Protein AF-A0A960FHJ0-F1 (afdb_monomer)

Nearest PDB structures (foldseek):
  5fmn-assembly1_B  TM=8.496E-01  e=2.106E-04  Synechocystis sp. PCC 6803
  4adz-assembly1_A-2  TM=8.641E-01  e=7.522E-04  Streptomyces lividans
  7mq3-assembly1_A  TM=7.152E-01  e=3.346E-04  Streptococcus pneumoniae D39
  7mq1-assembly1_B  TM=7.698E-01  e=4.735E-04  Streptococcus pneumoniae D39
  5lcy-assembly1_C  TM=7.475E-01  e=8.064E-03  Salmonella enterica subsp. enterica serovar Typhimurium

Foldseek 3Di:
DDDDDDDDPPPPPPPPPPDPQQPPVNLVVLVVVLVVLVVVLVVCVVVVHDPVVSVVSVVVSLVSVLVSLVSVLVNVQVCQQPDPPPGDDPVNVVVSVVSNVVSD

Radius of gyration: 21.25 Å; Cα contacts (8 Å, |Δi|>4): 42; chains: 1; bounding box: 36×57×60 Å

Sequence (104 aa):
MIESATGHPATDLTGTDHPGPATTADLVRRLRRVEGQVRGVQHMLETERDCRDVLTQLSAARKALDQVGFLLVADRLTECATSSDGGLDDERLAELRQMFLRLT

pLDDT: mean 76.59, std 21.68, range [30.66, 98.56]

Structure (mmCIF, N/CA/C/O backbone):
data_AF-A0A960FHJ0-F1
#
_entry.id   AF-A0A960FHJ0-F1
#
loop_
_atom_site.group_PDB
_atom_site.id
_atom_site.type_symbol
_atom_site.label_atom_id
_atom_site.label_alt_id
_atom_site.label_comp_id
_atom_site.label_asym_id
_atom_site.label_entity_id
_atom_site.label_seq_id
_atom_site.pdbx_PDB_ins_code
_atom_site.Cartn_x
_atom_site.Cartn_y
_atom_site.Cartn_z
_atom_site.occupancy
_atom_site.B_iso_or_equiv
_atom_site.auth_seq_id
_atom_site.auth_comp_id
_atom_site.auth_asym_id
_atom_site.auth_atom_id
_atom_site.pdbx_PDB_model_num
ATOM 1 N N . MET A 1 1 ? -8.416 -48.295 -40.004 1.00 41.91 1 MET A N 1
ATOM 2 C CA . MET A 1 1 ? -7.637 -47.990 -38.788 1.00 41.91 1 MET A CA 1
ATOM 3 C C . MET A 1 1 ? -7.905 -46.544 -38.446 1.00 41.91 1 MET A C 1
ATOM 5 O O . MET A 1 1 ? -7.805 -45.702 -39.325 1.00 41.91 1 MET A O 1
ATOM 9 N N . ILE A 1 2 ? -8.404 -46.322 -37.238 1.00 37.97 2 ILE A N 1
ATOM 10 C CA . ILE A 1 2 ? -8.943 -45.062 -36.733 1.00 37.97 2 ILE A CA 1
ATOM 11 C C . ILE A 1 2 ? -7.836 -44.486 -35.848 1.00 37.97 2 ILE A C 1
ATOM 13 O O . ILE A 1 2 ? -7.543 -45.087 -34.819 1.00 37.97 2 ILE A O 1
ATOM 17 N N . GLU A 1 3 ? -7.193 -43.390 -36.246 1.00 37.03 3 GLU A N 1
ATOM 18 C CA . GLU A 1 3 ? -6.316 -42.632 -35.345 1.00 37.03 3 GLU A CA 1
ATOM 19 C C . GLU A 1 3 ? -7.093 -41.434 -34.804 1.00 37.03 3 GLU A C 1
ATOM 21 O O . GLU A 1 3 ? -7.287 -40.415 -35.464 1.00 37.03 3 GLU A O 1
ATOM 26 N N . SER A 1 4 ? -7.593 -41.616 -33.584 1.00 41.31 4 SER A N 1
ATOM 27 C CA . SER A 1 4 ? -8.091 -40.553 -32.725 1.00 41.31 4 SER A CA 1
ATOM 28 C C . SER A 1 4 ? -6.910 -39.712 -32.246 1.00 41.31 4 SER A C 1
ATOM 30 O O . SER A 1 4 ? -6.153 -40.148 -31.382 1.00 41.31 4 SER A O 1
ATOM 32 N N . ALA A 1 5 ? -6.776 -38.494 -32.764 1.00 44.97 5 ALA A N 1
ATOM 33 C CA . ALA A 1 5 ? -5.944 -37.461 -32.162 1.00 44.97 5 ALA A CA 1
ATOM 34 C C . ALA A 1 5 ? -6.862 -36.386 -31.570 1.00 44.97 5 ALA A C 1
ATOM 36 O O . ALA A 1 5 ? -7.419 -35.543 -32.270 1.00 44.97 5 ALA A O 1
ATOM 37 N N . THR A 1 6 ? -7.055 -36.470 -30.257 1.00 43.00 6 THR A N 1
ATOM 38 C CA . THR A 1 6 ? -7.737 -35.476 -29.431 1.00 43.00 6 THR A CA 1
ATOM 39 C C . THR A 1 6 ? -6.997 -34.142 -29.531 1.00 43.00 6 THR A C 1
ATOM 41 O O . THR A 1 6 ? -5.926 -33.976 -28.947 1.00 43.00 6 THR A O 1
ATOM 44 N N . GLY A 1 7 ? -7.564 -33.187 -30.269 1.00 37.22 7 GLY A N 1
ATOM 45 C CA . GLY A 1 7 ? -7.107 -31.802 -30.266 1.00 37.22 7 GLY A CA 1
ATOM 46 C C . GLY A 1 7 ? -7.336 -31.183 -28.890 1.00 37.22 7 GLY A C 1
ATOM 47 O O . GLY A 1 7 ? -8.476 -30.975 -28.482 1.00 37.22 7 GLY A O 1
ATOM 48 N N . HIS A 1 8 ? -6.254 -30.905 -28.166 1.00 39.47 8 HIS A N 1
ATOM 49 C CA . HIS A 1 8 ? -6.301 -29.982 -27.038 1.00 39.47 8 HIS A CA 1
ATOM 50 C C . HIS A 1 8 ? -6.467 -28.560 -27.589 1.00 39.47 8 HIS A C 1
ATOM 52 O O . HIS A 1 8 ? -5.720 -28.188 -28.498 1.00 39.47 8 HIS A O 1
ATOM 58 N N . PRO A 1 9 ? -7.402 -27.747 -27.069 1.00 36.06 9 PRO A N 1
ATOM 59 C CA . PRO A 1 9 ? -7.421 -26.334 -27.400 1.00 36.06 9 PRO A CA 1
ATOM 60 C C . PRO A 1 9 ? -6.134 -25.708 -26.858 1.00 36.06 9 PRO A C 1
ATOM 62 O O . PRO A 1 9 ? -5.837 -25.804 -25.667 1.00 36.06 9 PRO A O 1
ATOM 65 N N . ALA A 1 10 ? -5.354 -25.097 -27.747 1.00 40.31 10 ALA A N 1
ATOM 66 C CA . ALA A 1 10 ? -4.275 -24.212 -27.357 1.00 40.31 10 ALA A CA 1
ATOM 67 C C . ALA A 1 10 ? -4.905 -23.052 -26.579 1.00 40.31 10 ALA A C 1
ATOM 69 O O . ALA A 1 10 ? -5.562 -22.191 -27.163 1.00 40.31 10 ALA A O 1
ATOM 70 N N . THR A 1 11 ? -4.771 -23.073 -25.254 1.00 37.50 11 THR A N 1
ATOM 71 C CA . THR A 1 11 ? -5.073 -21.912 -24.426 1.00 37.50 11 THR A CA 1
ATOM 72 C C . THR A 1 11 ? -4.106 -20.820 -24.849 1.00 37.50 11 THR A C 1
ATOM 74 O O . THR A 1 11 ? -2.906 -20.897 -24.590 1.00 37.50 11 THR A O 1
ATOM 77 N N . ASP A 1 12 ? -4.646 -19.847 -25.566 1.00 30.66 12 ASP A N 1
ATOM 78 C CA . ASP A 1 12 ? -4.004 -18.593 -25.901 1.00 30.66 12 ASP A CA 1
ATOM 79 C C . ASP A 1 12 ? -3.507 -17.928 -24.607 1.00 30.66 12 ASP A C 1
ATOM 81 O O . ASP A 1 12 ? -4.289 -17.449 -23.786 1.00 30.66 12 ASP A O 1
ATOM 85 N N . LEU A 1 13 ? -2.192 -17.978 -24.379 1.00 41.41 13 LEU A N 1
ATOM 86 C CA . LEU A 1 13 ? -1.527 -17.321 -23.252 1.00 41.41 13 LEU A CA 1
ATOM 87 C C . LEU A 1 13 ? -1.245 -15.837 -23.537 1.00 41.41 13 LEU A C 1
ATOM 89 O O . LEU A 1 13 ? -0.557 -15.190 -22.748 1.00 41.41 13 LEU A O 1
ATOM 93 N N . THR A 1 14 ? -1.793 -15.254 -24.610 1.00 33.38 14 THR A N 1
ATOM 94 C CA . THR A 1 14 ? -1.688 -13.808 -24.873 1.00 33.38 14 THR A CA 1
ATOM 95 C C . THR A 1 14 ? -2.786 -13.006 -24.168 1.00 33.38 14 THR A C 1
ATOM 97 O O . THR A 1 14 ? -3.427 -12.123 -24.719 1.00 33.38 14 THR A O 1
ATOM 100 N N . GLY A 1 15 ? -2.973 -13.291 -22.881 1.00 34.97 15 GLY A N 1
ATOM 101 C CA . GLY A 1 15 ? -3.755 -12.475 -21.955 1.00 34.97 15 GLY A CA 1
ATOM 102 C C . GLY A 1 15 ? -2.851 -11.801 -20.932 1.00 34.97 15 GLY A C 1
ATOM 103 O O . GLY A 1 15 ? -3.098 -11.909 -19.734 1.00 34.97 15 GLY A O 1
ATOM 104 N N 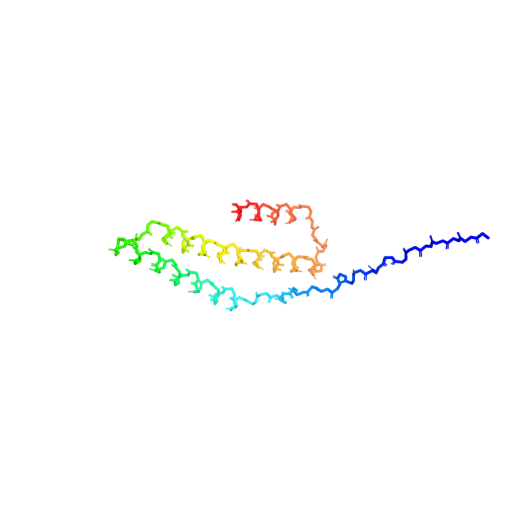. THR A 1 16 ? -1.754 -11.166 -21.354 1.00 37.00 16 THR A N 1
ATOM 105 C CA . THR A 1 16 ? -0.996 -10.314 -20.435 1.00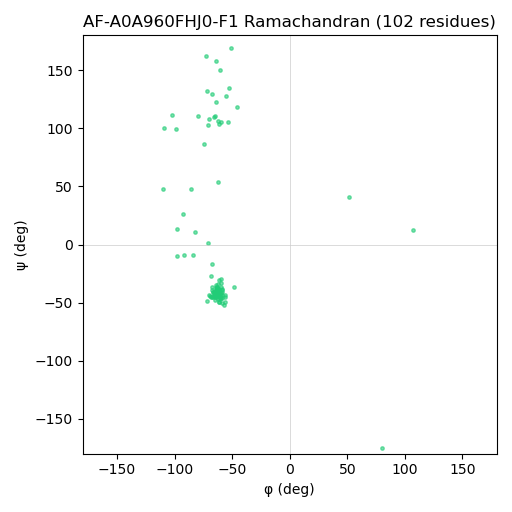 37.00 16 THR A CA 1
ATOM 106 C C . THR A 1 16 ? -1.782 -9.024 -20.219 1.00 37.00 16 THR A C 1
ATOM 108 O O . THR A 1 16 ? -1.517 -8.014 -20.868 1.00 37.00 16 THR A O 1
ATOM 111 N N . ASP A 1 17 ? -2.701 -9.045 -19.250 1.00 35.59 17 ASP A N 1
ATOM 112 C CA . ASP A 1 17 ? -3.098 -7.883 -18.440 1.00 35.59 17 ASP A CA 1
ATOM 113 C C . ASP A 1 17 ? -1.868 -7.383 -17.647 1.00 35.59 17 ASP A C 1
ATOM 115 O O . ASP A 1 17 ? -1.856 -7.309 -16.418 1.00 35.59 17 ASP A O 1
ATOM 119 N N . HIS A 1 18 ? -0.759 -7.114 -18.340 1.00 45.97 18 HIS A N 1
ATOM 120 C CA . HIS A 1 18 ? 0.356 -6.392 -17.762 1.00 45.97 18 HIS A CA 1
ATOM 121 C C . HIS A 1 18 ? -0.036 -4.921 -17.819 1.00 45.97 18 HIS A C 1
ATOM 123 O O . HIS A 1 18 ? -0.126 -4.367 -18.919 1.00 45.97 18 HIS A O 1
ATOM 129 N N . PRO A 1 19 ? -0.314 -4.270 -16.675 1.00 48.31 19 PRO A N 1
ATOM 130 C CA . PRO A 1 19 ? -0.402 -2.825 -16.683 1.00 48.31 19 PRO A CA 1
ATOM 131 C C . PRO A 1 19 ? 0.918 -2.317 -17.267 1.00 48.31 19 PRO A C 1
ATOM 133 O O . PRO A 1 19 ? 1.989 -2.746 -16.834 1.00 48.31 19 PRO A O 1
ATOM 136 N N . GLY A 1 20 ? 0.832 -1.455 -18.284 1.00 48.97 20 GLY A N 1
ATOM 137 C CA . GLY A 1 20 ? 1.994 -0.736 -18.809 1.00 48.97 20 GLY A CA 1
ATOM 138 C C . GLY A 1 20 ? 2.776 -0.044 -17.681 1.00 48.97 20 GLY A C 1
ATOM 139 O O . GLY A 1 20 ? 2.272 0.022 -16.554 1.00 48.97 20 GLY A O 1
ATOM 140 N N . PRO A 1 21 ? 3.991 0.465 -17.961 1.00 57.81 21 PRO A N 1
ATOM 141 C CA . PRO A 1 21 ? 4.921 0.947 -16.937 1.00 57.81 21 PRO A CA 1
ATOM 142 C C . PRO A 1 21 ? 4.188 1.826 -15.925 1.00 57.81 21 PRO A C 1
ATOM 144 O O . PRO A 1 21 ? 3.541 2.816 -16.288 1.00 57.81 21 PRO A O 1
ATOM 147 N N . ALA A 1 22 ? 4.190 1.388 -14.664 1.00 65.62 22 ALA A N 1
ATOM 148 C CA . ALA A 1 22 ? 3.458 2.068 -13.613 1.00 65.62 22 ALA A CA 1
ATOM 149 C C . ALA A 1 22 ? 4.108 3.434 -13.429 1.00 65.62 22 ALA A C 1
ATOM 151 O O . ALA A 1 22 ? 5.226 3.533 -12.930 1.00 65.62 22 ALA A O 1
ATOM 152 N N . THR A 1 23 ? 3.416 4.499 -13.829 1.00 81.62 23 THR A N 1
ATOM 153 C CA . THR A 1 23 ? 3.999 5.835 -13.727 1.00 81.62 23 THR A CA 1
ATOM 154 C C . THR A 1 23 ? 4.308 6.138 -12.262 1.00 81.62 23 THR A C 1
ATOM 156 O O . THR A 1 23 ? 3.587 5.702 -11.357 1.00 81.62 23 THR A O 1
ATOM 159 N N . THR A 1 24 ? 5.327 6.955 -11.989 1.00 86.56 24 THR A N 1
ATOM 160 C CA . THR A 1 24 ? 5.621 7.429 -10.624 1.00 86.56 24 THR A CA 1
ATOM 161 C C . THR A 1 24 ? 4.363 7.963 -9.929 1.00 86.56 24 THR A C 1
ATOM 163 O O . THR A 1 24 ? 4.132 7.719 -8.744 1.00 86.56 24 THR A O 1
ATOM 166 N N . ALA A 1 25 ? 3.485 8.632 -10.683 1.00 89.44 25 ALA A N 1
ATOM 167 C CA . ALA A 1 25 ? 2.207 9.116 -10.186 1.00 89.44 25 ALA A CA 1
ATOM 168 C C . ALA A 1 25 ? 1.252 7.981 -9.763 1.00 89.44 25 ALA A C 1
ATOM 170 O O . ALA A 1 25 ? 0.508 8.152 -8.796 1.00 89.44 25 ALA A O 1
ATOM 171 N N . ASP A 1 26 ? 1.232 6.842 -10.459 1.00 90.81 26 ASP A N 1
ATOM 172 C CA . ASP A 1 26 ? 0.426 5.667 -10.099 1.00 90.81 26 ASP A CA 1
ATOM 173 C C . ASP A 1 26 ? 0.918 5.019 -8.808 1.00 90.81 26 ASP A C 1
ATOM 175 O O . ASP A 1 26 ? 0.110 4.729 -7.918 1.00 90.81 26 ASP A O 1
ATOM 179 N N . LEU A 1 27 ? 2.236 4.841 -8.679 1.00 92.44 27 LEU A N 1
ATOM 180 C CA . LEU A 1 27 ? 2.861 4.294 -7.475 1.00 92.44 27 LEU A CA 1
ATOM 181 C C . LEU A 1 27 ? 2.563 5.181 -6.262 1.00 92.44 27 LEU A C 1
ATOM 183 O O . LEU A 1 27 ? 2.077 4.690 -5.243 1.00 92.44 27 LEU A O 1
ATOM 187 N N . VAL A 1 28 ? 2.720 6.502 -6.401 1.00 95.62 28 VAL A N 1
ATOM 188 C CA . VAL A 1 28 ? 2.367 7.471 -5.350 1.00 95.62 28 VAL A CA 1
ATOM 189 C C . VAL A 1 28 ? 0.880 7.393 -4.988 1.00 95.62 28 VAL A C 1
ATOM 191 O O . VAL A 1 28 ? 0.534 7.409 -3.806 1.00 95.62 28 VAL A O 1
ATOM 194 N N . ARG A 1 29 ? -0.029 7.265 -5.965 1.00 96.44 29 ARG A N 1
ATOM 195 C CA . ARG A 1 29 ? -1.468 7.107 -5.677 1.00 96.44 29 ARG A CA 1
ATOM 196 C C . ARG A 1 29 ? -1.770 5.823 -4.905 1.00 96.44 29 ARG A C 1
ATOM 198 O O . ARG A 1 29 ? -2.638 5.840 -4.035 1.00 96.44 29 ARG A O 1
ATOM 205 N N . ARG A 1 30 ? -1.078 4.720 -5.195 1.00 95.38 30 ARG A N 1
ATOM 206 C CA . ARG A 1 30 ? -1.223 3.458 -4.450 1.00 95.38 30 ARG A CA 1
ATOM 207 C C . ARG A 1 30 ? -0.664 3.579 -3.033 1.00 95.38 30 ARG A C 1
ATOM 209 O O . ARG A 1 30 ? -1.362 3.206 -2.097 1.00 95.38 30 ARG A O 1
ATOM 216 N N . LEU A 1 31 ? 0.508 4.191 -2.864 1.00 97.56 31 LEU A N 1
ATOM 217 C CA . LEU A 1 31 ? 1.099 4.457 -1.548 1.00 97.56 31 LEU A CA 1
ATOM 218 C C . LEU A 1 31 ? 0.190 5.320 -0.664 1.00 97.56 31 LEU A C 1
ATOM 220 O O . LEU A 1 31 ? -0.005 4.992 0.500 1.00 97.56 31 LEU A O 1
ATOM 224 N N . ARG A 1 32 ? -0.462 6.350 -1.220 1.00 98.19 32 ARG A N 1
ATOM 225 C CA . ARG A 1 32 ? -1.462 7.153 -0.486 1.00 98.19 32 ARG A CA 1
ATOM 226 C C . ARG A 1 32 ? -2.647 6.323 0.020 1.00 98.19 32 ARG A C 1
ATOM 228 O O . ARG A 1 32 ? -3.200 6.620 1.074 1.00 98.19 32 ARG A O 1
ATOM 235 N N . ARG A 1 33 ? -3.057 5.280 -0.713 1.00 97.75 33 ARG A N 1
ATOM 236 C CA . ARG A 1 33 ? -4.100 4.355 -0.233 1.00 97.75 33 ARG A CA 1
ATOM 237 C C . ARG A 1 33 ? -3.588 3.496 0.920 1.00 97.75 33 ARG A C 1
ATOM 239 O O . ARG A 1 33 ? -4.301 3.367 1.909 1.00 97.75 33 ARG A O 1
ATOM 246 N N . VAL A 1 34 ? -2.365 2.971 0.813 1.00 98.06 34 VAL A N 1
ATOM 247 C CA . VAL A 1 34 ? -1.715 2.209 1.895 1.00 98.06 34 VAL A CA 1
ATOM 248 C C . VAL A 1 34 ? -1.583 3.069 3.154 1.00 98.06 34 VAL A C 1
ATOM 250 O O . VAL A 1 34 ? -1.930 2.614 4.238 1.00 98.06 34 VAL A O 1
ATOM 253 N N . GLU A 1 35 ? -1.185 4.335 3.018 1.00 98.44 35 GLU A N 1
ATOM 254 C CA . GLU A 1 35 ? -1.130 5.296 4.127 1.00 98.44 35 GLU A CA 1
ATOM 255 C C . GLU A 1 35 ? -2.490 5.429 4.833 1.00 98.44 35 GLU A C 1
ATOM 257 O O . GLU A 1 35 ? -2.569 5.366 6.060 1.00 98.44 35 GLU A O 1
ATOM 262 N N . GLY A 1 36 ? -3.577 5.546 4.063 1.00 98.50 36 GLY A N 1
ATOM 263 C CA . GLY A 1 36 ? -4.936 5.574 4.604 1.00 98.50 36 GLY A CA 1
ATOM 264 C C . GLY A 1 36 ? -5.318 4.287 5.345 1.00 98.50 36 GLY A C 1
ATOM 265 O O . GLY A 1 36 ? -5.939 4.358 6.404 1.00 98.50 36 GLY A O 1
ATOM 266 N N . GLN A 1 37 ? -4.911 3.120 4.836 1.00 98.31 37 GLN A N 1
ATOM 267 C CA . GLN A 1 37 ? -5.138 1.835 5.507 1.00 98.31 37 GLN A CA 1
ATOM 268 C C . GLN A 1 37 ? -4.373 1.747 6.832 1.00 98.31 37 GLN A C 1
ATOM 270 O O . GLN A 1 37 ? -4.957 1.363 7.842 1.00 98.31 37 GLN A O 1
ATOM 275 N N . VAL A 1 38 ? -3.099 2.154 6.855 1.00 98.50 38 VAL A N 1
ATOM 276 C CA . VAL A 1 38 ? -2.276 2.172 8.077 1.00 98.50 38 VAL A CA 1
ATOM 277 C C . VAL A 1 38 ? -2.875 3.114 9.119 1.00 98.50 38 VAL A C 1
ATOM 279 O O . VAL A 1 38 ? -3.002 2.736 10.282 1.00 98.50 38 VAL A O 1
ATOM 282 N N . ARG A 1 39 ? -3.326 4.303 8.703 1.00 98.56 39 ARG A N 1
ATOM 283 C CA . ARG A 1 39 ? -4.031 5.240 9.588 1.00 98.56 39 ARG A CA 1
ATOM 284 C C . ARG A 1 39 ? -5.328 4.644 10.140 1.00 98.56 39 ARG A C 1
ATOM 286 O O . ARG A 1 39 ? -5.642 4.824 11.312 1.00 98.56 39 ARG A O 1
ATOM 293 N N . GLY A 1 40 ? -6.064 3.901 9.315 1.00 98.31 40 GLY A N 1
ATOM 294 C CA . GLY A 1 40 ? -7.241 3.151 9.753 1.00 98.31 40 GLY A CA 1
ATOM 295 C C . GLY A 1 40 ? -6.905 2.114 10.826 1.00 98.31 40 GLY A C 1
ATOM 296 O O . GLY A 1 40 ? -7.573 2.066 11.853 1.00 98.31 40 GLY A O 1
ATOM 297 N N . VAL A 1 41 ? -5.834 1.337 10.633 1.00 98.31 41 VAL A N 1
ATOM 298 C CA . VAL A 1 41 ? -5.356 0.353 11.621 1.00 98.31 41 VAL A CA 1
ATOM 299 C C . VAL A 1 41 ? -4.966 1.024 12.941 1.00 98.31 41 VAL A C 1
ATOM 301 O O . VAL A 1 41 ? -5.345 0.525 13.998 1.00 98.31 41 VAL A O 1
ATOM 304 N N . GLN A 1 42 ? -4.269 2.165 12.900 1.00 98.50 42 GLN A N 1
ATOM 305 C CA . GLN A 1 42 ? -3.941 2.948 14.101 1.00 98.50 42 GLN A CA 1
ATOM 306 C C . GLN A 1 42 ? -5.206 3.331 14.875 1.00 98.50 42 GLN A C 1
ATOM 308 O O . GLN A 1 42 ? -5.313 3.037 16.062 1.00 98.50 42 GLN A O 1
ATOM 313 N N . HIS A 1 43 ? -6.205 3.884 14.186 1.00 98.50 43 HIS A N 1
ATOM 314 C CA . HIS A 1 43 ? -7.469 4.253 14.816 1.00 98.50 43 HIS A CA 1
ATOM 315 C C . HIS A 1 43 ? -8.219 3.045 15.401 1.00 98.50 43 HIS A C 1
ATOM 317 O O . HIS A 1 43 ? -8.825 3.138 16.467 1.00 98.50 43 HIS A O 1
ATOM 323 N N . MET A 1 44 ? -8.174 1.888 14.734 1.00 98.19 44 MET A N 1
ATOM 324 C CA . MET A 1 44 ? -8.776 0.657 15.256 1.00 98.19 44 MET A CA 1
ATOM 325 C C . MET A 1 44 ? -8.111 0.190 16.556 1.00 98.19 44 MET A C 1
ATOM 327 O O . MET A 1 44 ? -8.807 -0.298 17.441 1.00 98.19 44 MET A O 1
ATOM 331 N N . LEU A 1 45 ? -6.792 0.358 16.686 1.00 98.06 45 LEU A N 1
ATOM 332 C CA . LEU A 1 45 ? -6.068 0.065 17.924 1.00 98.06 45 LEU A CA 1
ATOM 333 C C . LEU A 1 45 ? -6.434 1.054 19.037 1.00 98.06 45 LEU A C 1
ATOM 335 O O . LEU A 1 45 ? -6.723 0.633 20.150 1.00 98.06 45 LEU A O 1
ATOM 339 N N . GLU A 1 46 ? -6.474 2.352 18.727 1.00 98.31 46 GLU A N 1
ATOM 340 C CA . GLU A 1 46 ? -6.855 3.412 19.677 1.00 98.31 46 GLU A CA 1
ATOM 341 C C . GLU A 1 46 ? -8.291 3.259 20.196 1.00 98.31 46 GLU A C 1
ATOM 343 O O . GLU A 1 46 ? -8.593 3.655 21.317 1.00 98.31 46 GLU A O 1
ATOM 348 N N . THR A 1 47 ? -9.177 2.687 19.379 1.00 97.81 47 THR A N 1
ATOM 349 C CA . THR A 1 47 ? -10.588 2.443 19.717 1.00 97.81 47 THR A CA 1
ATOM 350 C C . THR A 1 47 ? -10.860 1.017 20.200 1.00 97.81 47 THR A C 1
ATOM 352 O O . THR A 1 47 ? -12.020 0.615 20.268 1.00 97.81 47 THR A O 1
ATOM 355 N N . GLU A 1 48 ? -9.808 0.254 20.524 1.00 96.44 48 GLU A N 1
ATOM 356 C CA . GLU A 1 48 ? -9.880 -1.108 21.077 1.00 96.44 48 GLU A CA 1
ATOM 357 C C . GLU A 1 48 ? -10.784 -2.056 20.263 1.00 96.44 48 GLU A C 1
ATOM 359 O O . GLU A 1 48 ? -11.556 -2.856 20.797 1.00 96.44 48 GLU A O 1
ATOM 364 N N . ARG A 1 49 ? -10.704 -1.967 18.930 1.00 96.19 49 ARG A N 1
ATOM 365 C CA . ARG A 1 49 ? -11.435 -2.854 18.014 1.00 96.19 49 ARG A CA 1
ATOM 366 C C . ARG A 1 49 ? -10.984 -4.305 18.156 1.00 96.19 49 ARG A C 1
ATOM 368 O O . ARG A 1 49 ? -9.862 -4.598 18.565 1.00 96.19 49 ARG A O 1
ATOM 375 N N . ASP A 1 50 ? -11.858 -5.216 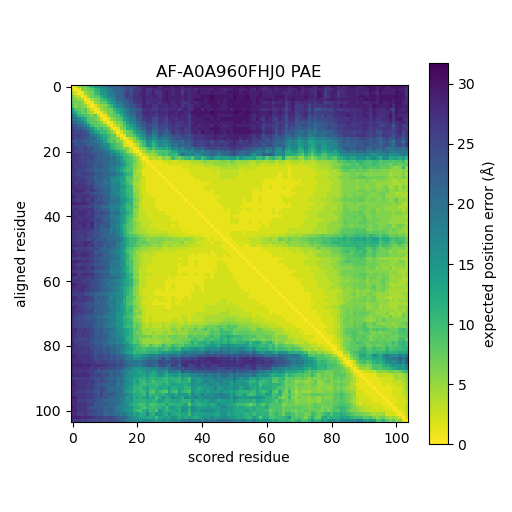17.728 1.00 97.56 50 ASP A N 1
ATOM 376 C CA . ASP A 1 50 ? -11.578 -6.649 17.734 1.00 97.56 50 ASP A CA 1
ATOM 377 C C . ASP A 1 50 ? -10.258 -6.988 17.019 1.00 97.56 50 ASP A C 1
ATOM 379 O O . ASP A 1 50 ? -9.964 -6.511 15.917 1.00 97.56 50 ASP A O 1
ATOM 383 N N . CYS A 1 51 ? -9.464 -7.850 17.655 1.00 97.44 51 CYS A N 1
ATOM 384 C CA . CYS A 1 51 ? -8.137 -8.223 17.178 1.00 97.44 51 CYS A CA 1
ATOM 385 C C . CYS A 1 51 ? -8.177 -8.855 15.775 1.00 97.44 51 CYS A C 1
ATOM 387 O O . CYS A 1 51 ? -7.301 -8.588 14.950 1.00 97.44 51 CYS A O 1
ATOM 389 N N . ARG A 1 52 ? -9.209 -9.645 15.448 1.00 97.94 52 ARG A N 1
ATOM 390 C CA . ARG A 1 52 ? -9.360 -10.250 14.117 1.00 97.94 52 ARG A CA 1
ATOM 391 C C . ARG A 1 52 ? -9.602 -9.186 13.052 1.00 97.94 52 ARG A C 1
ATOM 393 O O . ARG A 1 52 ? -9.019 -9.283 11.968 1.00 97.94 52 ARG A O 1
ATOM 400 N N . ASP A 1 53 ? -10.419 -8.178 13.348 1.00 97.62 53 ASP A N 1
ATOM 401 C CA . ASP A 1 53 ? -10.669 -7.061 12.431 1.00 97.62 53 ASP A CA 1
ATOM 402 C C . ASP A 1 53 ? -9.370 -6.291 12.154 1.00 97.62 53 ASP A C 1
ATOM 404 O O . ASP A 1 53 ? -9.038 -6.025 10.995 1.00 97.62 53 ASP A O 1
ATOM 408 N N . VAL A 1 54 ? -8.606 -5.979 13.209 1.00 98.12 54 VAL A N 1
ATOM 409 C CA . VAL A 1 54 ? -7.312 -5.284 13.107 1.00 98.12 54 VAL A CA 1
ATOM 410 C C . VAL A 1 54 ? -6.334 -6.084 12.246 1.00 98.12 54 VAL A C 1
ATOM 412 O O . VAL A 1 54 ? -5.768 -5.545 11.293 1.00 98.12 54 VAL A O 1
ATOM 415 N N . LEU A 1 55 ? -6.168 -7.382 12.522 1.00 97.88 55 LEU A N 1
ATOM 416 C CA . LEU A 1 55 ? -5.272 -8.258 11.759 1.00 97.88 55 LEU A CA 1
ATOM 417 C C . LEU A 1 55 ? -5.694 -8.391 10.291 1.00 97.88 55 LEU A C 1
ATOM 419 O O . LEU A 1 55 ? -4.839 -8.465 9.405 1.00 97.88 55 LEU A O 1
ATOM 423 N N . THR A 1 56 ? -6.998 -8.375 10.015 1.00 98.19 56 THR A N 1
ATOM 424 C CA . THR A 1 56 ? -7.531 -8.407 8.647 1.00 98.19 56 THR A CA 1
ATOM 425 C C . THR A 1 56 ? -7.150 -7.139 7.882 1.00 98.19 56 THR A C 1
ATOM 427 O O . THR A 1 56 ? -6.633 -7.226 6.766 1.00 98.19 56 THR A O 1
ATOM 430 N N . GLN A 1 57 ? -7.341 -5.960 8.484 1.00 98.06 57 GLN A N 1
ATOM 431 C CA . GLN A 1 57 ? -6.977 -4.687 7.851 1.00 98.06 57 GLN A CA 1
ATOM 432 C C . GLN A 1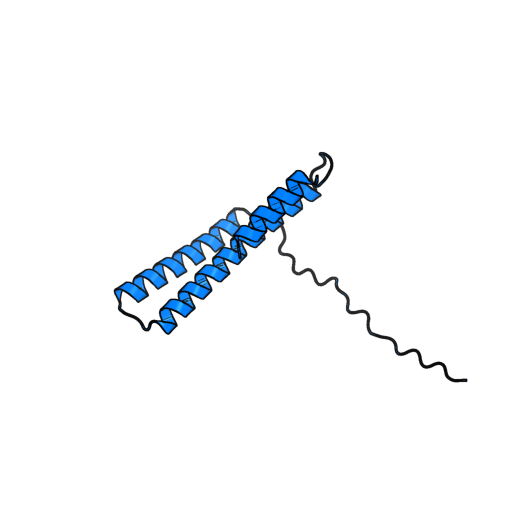 57 ? -5.462 -4.526 7.700 1.00 98.06 57 GLN A C 1
ATOM 434 O O . GLN A 1 57 ? -4.992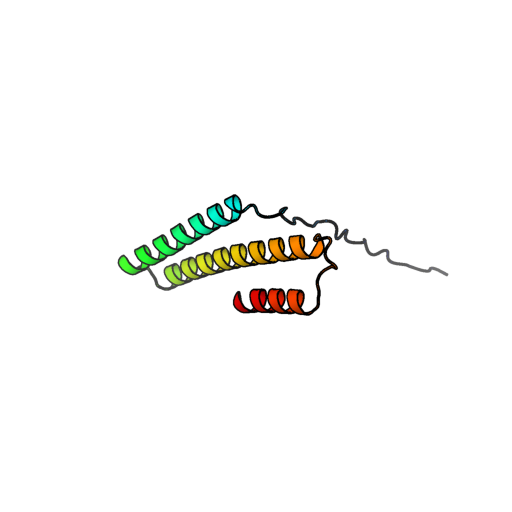 -4.082 6.652 1.00 98.06 57 GLN A O 1
ATOM 439 N N . LEU A 1 58 ? -4.685 -4.960 8.694 1.00 97.75 58 LEU A N 1
ATOM 440 C CA . LEU A 1 58 ? -3.226 -4.955 8.619 1.00 97.75 58 LEU A CA 1
ATOM 441 C C . LEU A 1 58 ? -2.716 -5.854 7.482 1.00 97.75 58 LEU A C 1
ATOM 443 O O . LEU A 1 58 ? -1.856 -5.446 6.703 1.00 97.75 58 LEU A O 1
ATOM 447 N N . SER A 1 59 ? -3.295 -7.047 7.331 1.00 97.00 59 SER A N 1
ATOM 448 C CA . SER A 1 59 ? -2.965 -7.963 6.231 1.00 97.00 59 SER A CA 1
ATOM 449 C C . SER A 1 59 ? -3.322 -7.369 4.865 1.00 97.00 59 SER A C 1
ATOM 451 O O . SER A 1 59 ? -2.569 -7.525 3.902 1.00 97.00 59 SER A O 1
ATOM 453 N N . ALA A 1 60 ? -4.443 -6.645 4.773 1.00 96.69 60 ALA A N 1
ATOM 454 C CA . ALA A 1 60 ? -4.832 -5.934 3.558 1.00 96.69 60 ALA A CA 1
ATOM 455 C C . ALA A 1 60 ? -3.850 -4.801 3.209 1.00 96.69 60 ALA A C 1
ATOM 457 O O . ALA A 1 60 ? -3.488 -4.656 2.040 1.00 96.69 60 ALA A O 1
ATOM 458 N N . ALA A 1 61 ? -3.384 -4.041 4.207 1.00 97.31 61 ALA A N 1
ATOM 459 C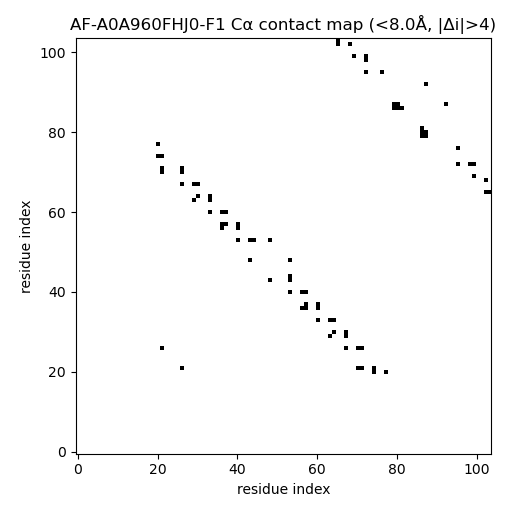 CA . ALA A 1 61 ? -2.376 -2.997 4.025 1.00 97.31 61 ALA A CA 1
ATOM 460 C C . ALA A 1 61 ? -1.033 -3.577 3.554 1.00 97.31 61 ALA A C 1
ATOM 462 O O . ALA A 1 61 ? -0.460 -3.073 2.588 1.00 97.31 61 ALA A O 1
ATOM 463 N N . ARG A 1 62 ? -0.572 -4.680 4.166 1.00 95.69 62 ARG A N 1
ATOM 464 C CA . ARG A 1 62 ? 0.640 -5.398 3.734 1.00 95.69 62 ARG A CA 1
ATOM 465 C C . ARG A 1 62 ? 0.527 -5.840 2.278 1.00 95.69 62 ARG A C 1
ATOM 467 O O . ARG A 1 62 ? 1.367 -5.476 1.470 1.00 95.69 62 ARG A O 1
ATOM 474 N N . LYS A 1 63 ? -0.560 -6.524 1.907 1.00 95.19 63 LYS A N 1
ATOM 475 C CA . LYS A 1 63 ? -0.767 -6.990 0.526 1.00 95.19 63 LYS A CA 1
ATOM 476 C C . LYS A 1 63 ? -0.777 -5.840 -0.488 1.00 95.19 63 LYS A C 1
ATOM 478 O O . LYS A 1 63 ? -0.269 -5.991 -1.596 1.00 95.19 63 LYS A O 1
ATOM 483 N N . ALA A 1 64 ? -1.367 -4.700 -0.131 1.00 94.38 64 ALA A N 1
ATOM 484 C CA . ALA A 1 64 ? -1.363 -3.516 -0.983 1.00 94.38 64 ALA A CA 1
ATOM 485 C C . ALA A 1 64 ? 0.044 -2.908 -1.125 1.00 94.38 64 ALA A C 1
ATOM 487 O O . ALA A 1 64 ? 0.400 -2.459 -2.214 1.00 94.38 64 ALA A O 1
ATOM 488 N N . LEU A 1 65 ? 0.854 -2.929 -0.062 1.00 94.94 65 LEU A N 1
ATOM 489 C CA . LEU A 1 65 ? 2.253 -2.505 -0.107 1.00 94.94 65 LEU A CA 1
ATOM 490 C C . LEU A 1 65 ? 3.105 -3.444 -0.972 1.00 94.94 65 LEU A C 1
ATOM 492 O O . LEU A 1 65 ? 3.837 -2.962 -1.837 1.00 94.94 65 LEU A O 1
ATOM 496 N N . ASP A 1 66 ? 2.939 -4.760 -0.818 1.00 92.12 66 ASP A N 1
ATOM 497 C CA . ASP A 1 66 ? 3.629 -5.775 -1.623 1.00 92.12 66 ASP A CA 1
ATOM 498 C C . ASP A 1 66 ? 3.363 -5.538 -3.121 1.00 92.12 66 ASP A C 1
ATOM 500 O O . ASP A 1 66 ? 4.284 -5.516 -3.935 1.00 92.12 66 ASP A O 1
ATOM 504 N N . GLN A 1 67 ? 2.108 -5.245 -3.493 1.00 90.62 67 GLN A N 1
ATOM 505 C CA . GLN A 1 67 ? 1.734 -4.896 -4.871 1.00 90.62 67 GLN A CA 1
ATOM 506 C C . GLN A 1 67 ? 2.467 -3.664 -5.410 1.00 90.62 67 GLN A C 1
ATOM 508 O O . GLN A 1 67 ? 2.831 -3.645 -6.584 1.00 90.62 67 GLN A O 1
ATOM 513 N N . VAL A 1 68 ? 2.677 -2.630 -4.591 1.00 92.19 68 VAL A N 1
ATOM 514 C CA . VAL A 1 68 ? 3.455 -1.453 -5.011 1.00 92.19 68 VAL A CA 1
ATOM 515 C C . VAL A 1 68 ? 4.908 -1.840 -5.265 1.00 92.19 68 VAL A C 1
ATOM 517 O O . VAL A 1 68 ? 5.471 -1.429 -6.278 1.00 92.19 68 VAL A O 1
ATOM 520 N N . GLY A 1 69 ? 5.497 -2.653 -4.389 1.00 89.56 69 GLY A N 1
ATOM 521 C CA . GLY A 1 69 ? 6.866 -3.129 -4.560 1.00 89.56 69 GLY A CA 1
ATOM 522 C C . GLY A 1 69 ? 7.046 -4.000 -5.803 1.00 89.56 69 GLY A C 1
ATOM 523 O O . GLY A 1 69 ? 8.001 -3.793 -6.548 1.00 89.56 69 GLY A O 1
ATOM 524 N N . PHE A 1 70 ? 6.100 -4.899 -6.098 1.00 87.00 70 PHE A N 1
ATOM 525 C CA . PHE A 1 70 ? 6.130 -5.687 -7.335 1.00 87.00 70 PHE A CA 1
ATOM 526 C C . PHE A 1 70 ? 6.071 -4.809 -8.584 1.00 87.00 70 PHE A C 1
ATOM 528 O O . PHE A 1 70 ? 6.841 -5.033 -9.513 1.00 87.00 70 PHE A O 1
ATOM 535 N N . LEU A 1 71 ? 5.198 -3.797 -8.603 1.00 86.31 71 LEU A N 1
ATOM 536 C CA . LEU A 1 71 ? 5.103 -2.870 -9.734 1.00 86.31 71 LEU A CA 1
ATOM 537 C C . LEU A 1 71 ? 6.401 -2.083 -9.935 1.00 86.31 71 LEU A C 1
ATOM 539 O O . LEU A 1 71 ? 6.830 -1.912 -11.070 1.00 86.31 71 LEU A O 1
ATOM 543 N N . LEU A 1 72 ? 7.044 -1.653 -8.848 1.00 85.56 72 LEU A N 1
ATOM 544 C CA . LEU A 1 72 ? 8.323 -0.951 -8.917 1.00 85.56 72 LEU A CA 1
ATOM 545 C C . LEU A 1 72 ? 9.436 -1.850 -9.475 1.00 85.56 72 LEU A C 1
ATOM 547 O O . LEU A 1 72 ? 10.197 -1.423 -10.336 1.00 85.56 72 LEU A O 1
ATOM 551 N N . VAL A 1 73 ? 9.529 -3.102 -9.018 1.00 83.44 73 VAL A N 1
ATOM 552 C CA . VAL A 1 73 ? 10.528 -4.055 -9.531 1.00 83.44 73 VAL A CA 1
ATOM 553 C C . VAL A 1 73 ? 10.263 -4.394 -11.003 1.00 83.44 73 VAL A C 1
ATOM 555 O O . VAL A 1 73 ? 11.204 -4.436 -11.792 1.00 83.44 73 VAL A O 1
ATOM 558 N N . ALA A 1 74 ? 9.000 -4.594 -11.392 1.00 80.56 74 ALA A N 1
ATOM 559 C CA . ALA A 1 74 ? 8.609 -4.881 -12.775 1.00 80.56 74 ALA A CA 1
ATOM 560 C C . ALA A 1 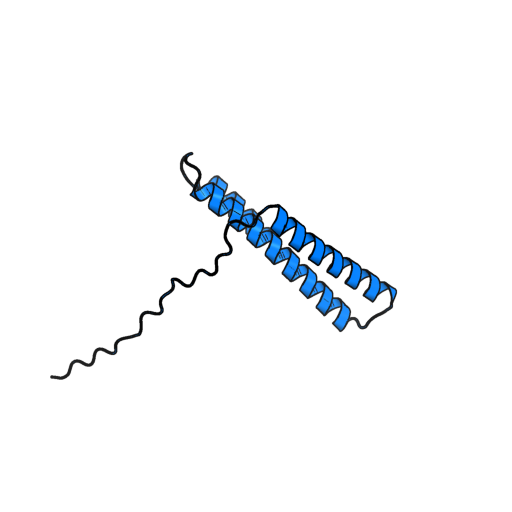74 ? 8.945 -3.729 -13.739 1.00 80.56 74 ALA A C 1
ATOM 562 O O . ALA A 1 74 ? 9.410 -3.970 -14.855 1.00 80.56 74 ALA A O 1
ATOM 563 N N . ASP A 1 75 ? 8.760 -2.486 -13.296 1.00 80.31 75 ASP A N 1
ATOM 564 C CA . ASP A 1 75 ? 9.134 -1.291 -14.055 1.00 80.31 75 ASP A CA 1
ATOM 565 C C . ASP A 1 75 ? 10.651 -1.254 -14.308 1.00 80.31 75 ASP A C 1
ATOM 567 O O . ASP A 1 75 ? 11.097 -1.208 -15.454 1.00 80.31 75 ASP A O 1
ATOM 571 N N . ARG A 1 76 ? 11.461 -1.451 -13.257 1.00 74.69 76 ARG A N 1
ATOM 572 C CA . ARG A 1 76 ? 12.932 -1.497 -13.366 1.00 74.69 76 ARG A CA 1
ATOM 573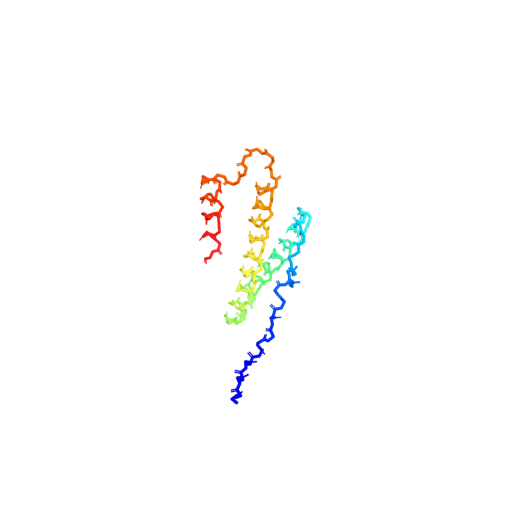 C C . ARG A 1 76 ? 13.440 -2.670 -14.207 1.00 74.69 76 ARG A C 1
ATOM 575 O O . ARG A 1 76 ? 14.425 -2.519 -14.928 1.00 74.69 76 ARG A O 1
ATOM 582 N N . LEU A 1 77 ? 12.772 -3.825 -14.153 1.00 74.31 77 LEU A N 1
ATOM 583 C CA . LEU A 1 77 ? 13.051 -4.971 -15.029 1.00 74.31 77 LEU A CA 1
ATOM 584 C C . LEU A 1 77 ? 12.813 -4.617 -16.503 1.00 74.31 77 LEU A C 1
ATOM 586 O O . LEU A 1 77 ? 13.648 -4.931 -17.351 1.00 74.31 77 LEU A O 1
ATOM 590 N N . THR A 1 78 ? 11.706 -3.932 -16.796 1.00 73.06 78 THR A N 1
ATOM 591 C CA . THR A 1 78 ? 11.347 -3.499 -18.154 1.00 73.06 78 THR A CA 1
ATOM 592 C C . THR A 1 78 ? 12.346 -2.470 -18.685 1.00 73.06 78 THR A C 1
ATOM 594 O O . THR A 1 78 ? 12.818 -2.597 -19.815 1.00 73.06 78 THR A O 1
ATOM 597 N N . GLU A 1 79 ? 12.746 -1.498 -17.862 1.00 72.31 79 GLU A N 1
ATOM 598 C CA . GLU A 1 79 ? 13.794 -0.528 -18.209 1.00 72.31 79 GLU A CA 1
ATOM 599 C C . GLU A 1 79 ? 15.131 -1.222 -18.505 1.00 72.31 79 GLU A C 1
ATOM 601 O O . GLU A 1 79 ? 15.772 -0.942 -19.517 1.00 72.31 79 GLU A O 1
ATOM 606 N N . CYS A 1 80 ? 15.546 -2.179 -17.669 1.00 71.44 80 CYS A N 1
ATOM 607 C CA . CYS A 1 80 ? 16.795 -2.905 -17.887 1.00 71.44 80 CYS A CA 1
ATOM 608 C C . CYS A 1 80 ? 16.765 -3.751 -19.168 1.00 71.44 80 CYS A C 1
ATOM 610 O O . CYS A 1 80 ? 17.747 -3.758 -19.907 1.00 71.44 80 CYS A O 1
ATOM 612 N N . ALA A 1 81 ? 15.650 -4.430 -19.448 1.00 70.38 81 ALA A N 1
ATOM 613 C CA . ALA A 1 81 ? 15.485 -5.259 -20.642 1.00 70.38 81 ALA A CA 1
ATOM 614 C C . ALA A 1 81 ? 15.428 -4.447 -21.948 1.00 70.38 81 ALA A C 1
ATOM 616 O O . ALA A 1 81 ? 15.773 -4.965 -23.007 1.00 70.38 81 ALA A O 1
ATOM 617 N N . THR A 1 82 ? 14.988 -3.188 -21.880 1.00 69.44 82 THR A N 1
ATOM 618 C CA . THR A 1 82 ? 14.854 -2.296 -23.046 1.00 69.44 82 THR A CA 1
ATOM 619 C C . THR A 1 82 ? 16.033 -1.336 -23.217 1.00 69.44 82 THR A C 1
ATOM 621 O O . THR A 1 82 ? 16.151 -0.698 -24.262 1.00 69.44 82 THR A O 1
ATOM 624 N N . SER A 1 83 ? 16.928 -1.249 -22.225 1.00 68.50 83 SER A N 1
ATOM 625 C CA . SER A 1 83 ? 18.137 -0.427 -22.292 1.00 68.50 83 SER A CA 1
ATOM 626 C C . SER A 1 83 ? 19.142 -0.952 -23.329 1.00 68.50 83 SER A C 1
ATOM 628 O O . SER A 1 83 ? 19.508 -2.127 -23.329 1.00 68.50 83 SER A O 1
ATOM 630 N N . SER A 1 84 ? 19.622 -0.063 -24.204 1.00 59.53 84 SER A N 1
ATOM 631 C CA . SER A 1 84 ? 20.542 -0.370 -25.315 1.00 59.53 84 SER A CA 1
ATOM 632 C C . SER A 1 84 ? 21.980 -0.720 -24.891 1.00 59.53 84 SER A C 1
ATOM 634 O O . SER A 1 84 ? 22.820 -0.969 -25.751 1.00 59.53 84 SER A O 1
ATOM 636 N N . ASP A 1 85 ? 22.266 -0.744 -23.587 1.00 60.66 85 ASP A N 1
ATOM 637 C CA . ASP A 1 85 ? 23.613 -0.808 -22.995 1.00 60.66 85 ASP A CA 1
ATOM 638 C C . ASP A 1 85 ? 24.100 -2.242 -22.687 1.00 60.66 85 ASP A C 1
ATOM 640 O O . ASP A 1 85 ? 24.946 -2.453 -21.823 1.00 60.66 85 ASP A O 1
ATOM 644 N N . GLY A 1 86 ? 23.591 -3.251 -23.404 1.00 57.56 86 GLY A N 1
ATOM 645 C CA . GLY A 1 86 ? 24.089 -4.636 -23.310 1.00 57.56 86 GLY A CA 1
ATOM 646 C C . GLY A 1 86 ? 23.182 -5.641 -22.590 1.00 57.56 86 GLY A C 1
ATOM 647 O O . GLY A 1 86 ? 23.611 -6.766 -22.347 1.00 57.56 86 GLY A O 1
ATOM 648 N N . GLY A 1 87 ? 21.921 -5.290 -22.319 1.00 60.25 87 GLY A N 1
ATOM 649 C CA . GLY A 1 87 ? 20.934 -6.200 -21.726 1.00 60.25 87 GLY A CA 1
ATOM 650 C C . GLY A 1 87 ? 21.061 -6.369 -20.207 1.00 60.25 87 GLY A C 1
ATOM 651 O O . GLY A 1 87 ? 21.827 -5.679 -19.538 1.00 60.25 87 GLY A O 1
ATOM 652 N N . LEU A 1 88 ? 20.243 -7.266 -19.648 1.00 64.56 88 LEU A N 1
ATOM 653 C CA . LEU A 1 88 ? 20.322 -7.680 -18.244 1.00 64.56 88 LEU A CA 1
ATOM 654 C C . LEU A 1 88 ? 21.589 -8.527 -18.052 1.00 64.56 88 LEU A C 1
ATOM 656 O O . LEU A 1 88 ? 21.597 -9.694 -18.438 1.00 64.56 88 LEU A O 1
ATOM 660 N N . ASP A 1 89 ? 22.644 -7.950 -17.478 1.00 74.50 89 ASP A N 1
ATOM 661 C CA . ASP A 1 89 ? 23.782 -8.733 -16.993 1.00 74.50 89 ASP A CA 1
ATOM 662 C C . ASP A 1 89 ? 23.417 -9.500 -15.705 1.00 74.50 89 ASP A C 1
ATOM 664 O O . ASP A 1 89 ? 22.413 -9.217 -15.035 1.00 74.50 89 ASP A O 1
ATOM 668 N N . ASP A 1 90 ? 24.221 -10.513 -15.374 1.00 71.38 90 ASP A N 1
ATOM 669 C CA . ASP A 1 90 ? 23.973 -11.392 -14.225 1.00 71.38 90 ASP A CA 1
ATOM 670 C C . ASP A 1 90 ? 23.926 -10.619 -12.893 1.00 71.38 90 ASP A C 1
ATOM 672 O O . ASP A 1 90 ? 23.187 -10.998 -11.983 1.00 71.38 90 ASP A O 1
ATOM 676 N N . GLU A 1 91 ? 24.659 -9.506 -12.790 1.00 75.94 91 GLU A N 1
ATOM 677 C CA . GLU A 1 91 ? 24.725 -8.662 -11.593 1.00 75.94 91 GLU A CA 1
ATOM 678 C C . GLU A 1 91 ? 23.415 -7.879 -11.391 1.00 75.94 91 GLU A C 1
ATOM 680 O O . GLU A 1 91 ? 22.812 -7.931 -10.315 1.00 75.94 91 GLU A O 1
ATOM 685 N N . ARG A 1 92 ? 22.903 -7.226 -12.444 1.00 73.44 92 ARG A N 1
ATOM 686 C CA . ARG A 1 92 ? 21.616 -6.506 -12.429 1.00 73.44 92 ARG A CA 1
ATOM 687 C C . ARG A 1 92 ? 20.452 -7.459 -12.178 1.00 73.44 92 ARG A C 1
ATOM 689 O O . ARG A 1 92 ? 19.515 -7.129 -11.449 1.00 73.44 92 ARG A O 1
ATOM 696 N N . LEU A 1 93 ? 20.504 -8.660 -12.753 1.00 74.38 93 LEU A N 1
ATOM 697 C CA . LEU A 1 93 ? 19.504 -9.695 -12.504 1.00 74.38 93 LEU A CA 1
ATOM 698 C C . LEU A 1 93 ? 19.552 -10.192 -11.049 1.00 74.38 93 LEU A C 1
ATOM 700 O O . LEU A 1 93 ? 18.500 -10.386 -10.430 1.00 74.38 93 LEU A O 1
ATOM 704 N N . ALA A 1 94 ? 20.749 -10.371 -10.480 1.00 75.19 94 ALA A N 1
ATOM 705 C CA . ALA A 1 94 ? 20.928 -10.754 -9.082 1.00 75.19 94 ALA A CA 1
ATOM 706 C C . ALA A 1 94 ? 20.418 -9.674 -8.113 1.00 75.19 94 ALA A C 1
ATOM 708 O O . ALA A 1 94 ? 19.761 -10.008 -7.120 1.00 75.19 94 ALA A O 1
ATOM 709 N N . GLU A 1 95 ? 20.650 -8.395 -8.415 1.00 74.88 95 GLU A N 1
ATOM 710 C CA . GLU A 1 95 ? 20.127 -7.265 -7.643 1.00 74.88 95 GLU A CA 1
ATOM 711 C C . GLU A 1 95 ? 18.591 -7.258 -7.639 1.00 74.88 95 GLU A C 1
ATOM 713 O O . GLU A 1 95 ? 17.967 -7.240 -6.574 1.00 74.88 95 GLU A O 1
ATOM 718 N N . LEU A 1 96 ? 17.963 -7.380 -8.812 1.00 72.56 96 LEU A N 1
ATOM 719 C CA . LEU A 1 96 ? 16.502 -7.406 -8.945 1.00 72.56 96 LEU A CA 1
ATOM 720 C C . LEU A 1 96 ? 15.882 -8.626 -8.249 1.00 72.56 96 LEU A C 1
ATOM 722 O O . LEU A 1 96 ? 14.854 -8.510 -7.574 1.00 72.56 96 LEU A O 1
ATOM 726 N N . ARG A 1 97 ? 16.541 -9.789 -8.325 1.00 68.44 97 ARG A N 1
ATOM 727 C CA . ARG A 1 97 ? 16.154 -10.988 -7.569 1.00 68.44 97 ARG A CA 1
ATOM 728 C C . ARG A 1 97 ? 16.224 -10.750 -6.060 1.00 68.44 97 ARG A C 1
ATOM 730 O O . ARG A 1 97 ? 15.312 -11.157 -5.342 1.00 68.44 97 ARG A O 1
ATOM 737 N N . GLN A 1 98 ? 17.278 -10.099 -5.566 1.00 77.06 98 GLN A N 1
ATOM 738 C CA . GLN A 1 98 ? 17.385 -9.746 -4.150 1.00 77.06 98 GLN A CA 1
ATOM 739 C C . GLN A 1 98 ? 16.292 -8.771 -3.715 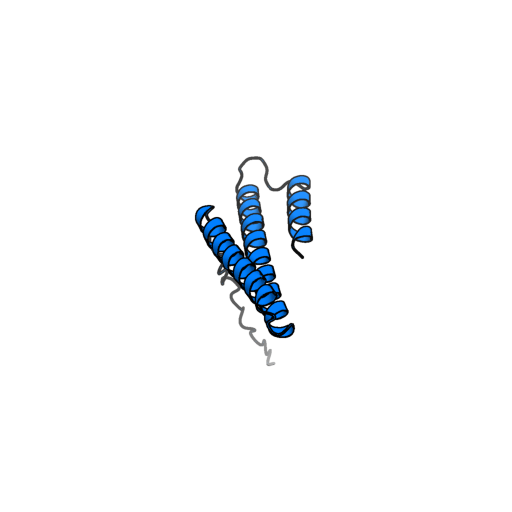1.00 77.06 98 GLN A C 1
ATOM 741 O O . GLN A 1 98 ? 15.734 -8.943 -2.632 1.00 77.06 98 GLN A O 1
ATOM 746 N N . MET A 1 99 ? 15.968 -7.771 -4.541 1.00 76.50 99 MET A N 1
ATOM 747 C CA . MET A 1 99 ? 14.877 -6.838 -4.255 1.00 76.50 99 MET A CA 1
ATOM 748 C C . MET A 1 99 ? 13.549 -7.585 -4.108 1.00 76.50 99 MET A C 1
ATOM 750 O O . MET A 1 99 ? 12.847 -7.372 -3.123 1.00 76.50 99 MET A O 1
ATOM 754 N N . PHE A 1 100 ? 13.250 -8.516 -5.019 1.00 72.31 100 PHE A N 1
ATOM 755 C CA . PHE A 1 100 ? 12.039 -9.338 -4.971 1.00 72.31 100 PHE A CA 1
ATOM 756 C C . PHE A 1 100 ? 11.944 -10.195 -3.697 1.00 72.31 100 PHE A C 1
ATOM 758 O O . PHE A 1 100 ? 10.900 -10.235 -3.054 1.00 72.31 100 PHE A O 1
ATOM 765 N N . LEU A 1 101 ? 13.038 -10.846 -3.288 1.00 75.00 101 LEU A N 1
ATOM 766 C CA . LEU A 1 101 ? 13.057 -11.718 -2.105 1.00 75.00 101 LEU A CA 1
ATOM 767 C C . LEU A 1 101 ? 12.879 -10.972 -0.771 1.00 75.00 101 LEU A C 1
ATOM 769 O O . LEU A 1 101 ? 12.566 -11.601 0.233 1.00 75.00 101 LEU A O 1
ATOM 773 N N . ARG A 1 102 ? 13.066 -9.646 -0.736 1.00 76.62 102 ARG A N 1
ATOM 774 C CA . ARG A 1 102 ? 12.831 -8.825 0.467 1.00 76.62 102 ARG A CA 1
ATOM 775 C C . ARG A 1 102 ? 11.366 -8.406 0.645 1.00 76.62 102 ARG A C 1
ATOM 777 O O . ARG A 1 102 ? 11.034 -7.840 1.681 1.00 76.62 102 ARG A O 1
ATOM 784 N N . LEU A 1 103 ? 10.513 -8.645 -0.355 1.00 66.62 103 LEU A N 1
ATOM 785 C CA . LEU A 1 103 ? 9.092 -8.266 -0.359 1.00 66.62 103 LEU A CA 1
ATOM 786 C C . LEU A 1 103 ? 8.153 -9.361 0.175 1.00 66.62 103 LEU A C 1
ATOM 788 O O . LEU A 1 103 ? 6.970 -9.098 0.365 1.00 66.62 103 LEU A O 1
ATOM 792 N N . THR A 1 104 ? 8.654 -10.576 0.402 1.00 56.66 104 THR A N 1
ATOM 793 C CA . THR A 1 104 ? 7.882 -11.738 0.883 1.00 56.66 104 THR A CA 1
ATOM 794 C C . THR A 1 104 ? 8.165 -12.033 2.342 1.00 56.66 104 THR A C 1
ATOM 796 O O . THR A 1 104 ? 7.180 -12.195 3.102 1.00 56.66 104 THR A O 1
#

Secondary structure (DSSP, 8-state):
--------------------S--HHHHHHHHHHHHHHHHHHHHHHHTT--HHHHHHHHHHHHHHHHHHHHHHHHHHHHHHHH-TTTS--HHHHHHHHHHHHT--

Solvent-accessible surface area (backbone atoms only — not comparable to full-atom values): 6312 Å² total; per-residue (Å²): 137,86,84,87,75,84,80,72,81,79,77,77,78,86,68,73,85,62,78,66,77,68,46,72,69,53,50,51,56,51,50,55,50,35,51,51,43,52,53,48,43,52,51,37,60,79,67,69,50,58,67,68,61,46,53,51,50,49,51,51,30,50,54,54,48,41,52,49,53,51,47,54,51,51,37,53,50,51,53,40,65,67,40,91,85,76,48,72,47,73,66,61,49,50,52,54,51,52,58,56,66,73,65,113

Mean predicted aligned error: 11.93 Å